Protein AF-A0A8S2TRR0-F1 (afdb_monomer)

Mean predicted aligned error: 4.7 Å

InterPro domains:
  IPR048525 Discoidin domain-containing receptor 1/2, DS-like domain [PF21114] (2-103)

Sequence (104 aa):
ILTNGLGQLSDGITGSEEISIVDGHQPWIGWSNETNSYITIKFQFDTIRQINRVTIHTNNLFSKEILIFKTAVVSFSKTDDEKSYSNAIIYEHTRDDIFEIARP

Radius of gyration: 15.42 Å; Cα contacts (8 Å, |Δi|>4): 101; chains: 1; bounding box: 38×29×41 Å

Organism: NCBI:txid392030

pLDDT: mean 89.86, std 5.89, range [67.38, 96.0]

Solvent-accessible surface area (backbone atoms only — not comparable to full-atom values): 7401 Å² total; per-residue (Å²): 138,90,74,99,72,86,51,72,97,71,68,85,65,78,56,59,55,64,86,63,66,55,96,88,41,69,62,72,89,87,80,81,73,87,74,79,64,85,88,86,84,85,89,84,70,100,61,95,77,90,81,93,78,86,80,64,77,37,47,20,40,49,96,75,76,34,64,62,70,51,63,48,79,47,65,51,56,93,78,81,42,87,90,52,47,45,80,71,48,76,46,79,47,81,88,63,93,82,57,65,49,48,44,99

Structure (mmCIF, N/CA/C/O backbone):
data_AF-A0A8S2TRR0-F1
#
_entry.id   AF-A0A8S2TRR0-F1
#
loop_
_atom_site.group_PDB
_atom_site.id
_atom_site.type_symbol
_atom_site.label_atom_id
_atom_site.label_alt_id
_atom_site.label_comp_id
_atom_site.label_asym_id
_atom_site.label_entity_id
_atom_site.label_seq_id
_atom_site.pdbx_PDB_ins_code
_atom_site.Cartn_x
_atom_site.Cartn_y
_atom_site.Cartn_z
_atom_site.occupancy
_atom_site.B_iso_or_equiv
_atom_site.auth_seq_id
_atom_site.auth_comp_id
_atom_site.auth_asym_id
_atom_site.auth_atom_id
_atom_site.pdbx_PDB_model_num
ATOM 1 N N . ILE A 1 1 ? -12.512 12.368 -5.591 1.00 67.38 1 ILE A N 1
ATOM 2 C CA . ILE A 1 1 ? -12.598 11.401 -4.470 1.00 67.38 1 ILE A CA 1
ATOM 3 C C . ILE A 1 1 ? -13.433 10.226 -4.963 1.00 67.38 1 ILE A C 1
ATOM 5 O O . ILE A 1 1 ? -14.517 10.472 -5.476 1.00 67.38 1 ILE A O 1
ATOM 9 N N . LEU A 1 2 ? -12.913 9.000 -4.877 1.00 84.38 2 LEU A N 1
ATOM 10 C CA . LEU A 1 2 ? -13.664 7.771 -5.156 1.00 84.38 2 LEU A CA 1
ATOM 11 C C . LEU A 1 2 ? -14.143 7.197 -3.818 1.00 84.38 2 LEU A C 1
ATOM 13 O O . LEU A 1 2 ? -13.337 7.058 -2.901 1.00 84.38 2 LEU A O 1
ATOM 17 N N . THR A 1 3 ? -15.436 6.910 -3.685 1.00 88.50 3 THR A N 1
ATOM 18 C CA . THR A 1 3 ? -16.051 6.417 -2.441 1.00 88.50 3 THR A CA 1
ATOM 19 C C . THR A 1 3 ? -17.101 5.351 -2.741 1.00 88.50 3 THR A C 1
ATOM 21 O O . THR A 1 3 ? -17.641 5.306 -3.843 1.00 88.50 3 THR A O 1
ATOM 24 N N . ASN A 1 4 ? -17.403 4.506 -1.748 1.00 84.19 4 ASN A N 1
ATOM 25 C CA . ASN A 1 4 ? -18.504 3.530 -1.775 1.00 84.19 4 ASN A CA 1
ATOM 26 C C . ASN A 1 4 ? -18.509 2.592 -2.996 1.00 84.19 4 ASN A C 1
ATOM 28 O O . ASN A 1 4 ? -19.569 2.221 -3.496 1.00 84.19 4 ASN A O 1
ATOM 32 N N . GLY A 1 5 ? -17.326 2.208 -3.472 1.00 88.88 5 GLY A N 1
ATOM 33 C CA . GLY A 1 5 ? -17.161 1.309 -4.606 1.00 88.88 5 GLY A CA 1
ATOM 34 C C . GLY A 1 5 ? -16.062 0.286 -4.362 1.00 88.88 5 GLY A C 1
ATOM 35 O O . GLY A 1 5 ? -15.179 0.489 -3.529 1.00 88.88 5 GLY A O 1
ATOM 36 N N . LEU A 1 6 ? -16.129 -0.804 -5.119 1.00 87.44 6 LEU A N 1
ATOM 37 C CA . LEU A 1 6 ? -15.033 -1.751 -5.288 1.00 87.44 6 LEU A CA 1
ATOM 38 C C . LEU A 1 6 ? -14.349 -1.466 -6.625 1.00 87.44 6 LEU A C 1
ATOM 40 O O . LEU A 1 6 ? -14.974 -0.972 -7.564 1.00 87.44 6 LEU A O 1
ATOM 44 N N . GLY A 1 7 ? -13.061 -1.765 -6.701 1.00 88.56 7 GLY A N 1
ATOM 45 C CA . GLY A 1 7 ? -12.263 -1.545 -7.902 1.00 88.56 7 GLY A CA 1
ATOM 46 C C . GLY A 1 7 ? -10.981 -2.359 -7.866 1.00 88.56 7 GLY A C 1
ATOM 47 O O . GLY A 1 7 ? -10.885 -3.322 -7.104 1.00 88.56 7 GLY A O 1
ATOM 48 N N . GLN A 1 8 ? -9.988 -1.936 -8.650 1.00 91.44 8 GLN A N 1
ATOM 49 C CA . GLN A 1 8 ? -8.762 -2.714 -8.867 1.00 91.44 8 GLN A CA 1
ATOM 50 C C . GLN A 1 8 ? -7.961 -2.978 -7.584 1.00 91.44 8 GLN A C 1
ATOM 52 O O . GLN A 1 8 ? -7.323 -4.008 -7.451 1.00 91.44 8 GLN A O 1
ATOM 57 N N . LEU A 1 9 ? -8.073 -2.120 -6.561 1.00 91.75 9 LEU A N 1
ATOM 58 C CA . LEU A 1 9 ? -7.452 -2.381 -5.250 1.00 91.75 9 LEU A CA 1
ATOM 59 C C . LEU A 1 9 ? -8.054 -3.590 -4.499 1.00 91.75 9 LEU A C 1
ATOM 61 O O . LEU A 1 9 ? -7.592 -3.930 -3.414 1.00 91.75 9 LEU A O 1
ATOM 65 N N . SER A 1 10 ? -9.120 -4.196 -5.025 1.00 90.19 10 SER A N 1
ATOM 66 C CA . SER A 1 10 ? -9.900 -5.255 -4.374 1.00 90.19 10 SER A CA 1
ATOM 67 C C . SER A 1 10 ? -10.360 -6.368 -5.326 1.00 90.19 10 SER A C 1
ATOM 69 O O . SER A 1 10 ? -11.158 -7.206 -4.912 1.00 90.19 10 SER A O 1
ATOM 71 N N . ASP A 1 11 ? -9.908 -6.385 -6.584 1.00 90.31 11 ASP A N 1
ATOM 72 C CA . ASP A 1 11 ? -10.376 -7.348 -7.598 1.00 90.31 11 ASP A CA 1
ATOM 73 C C . ASP A 1 11 ? -9.555 -8.652 -7.654 1.00 90.3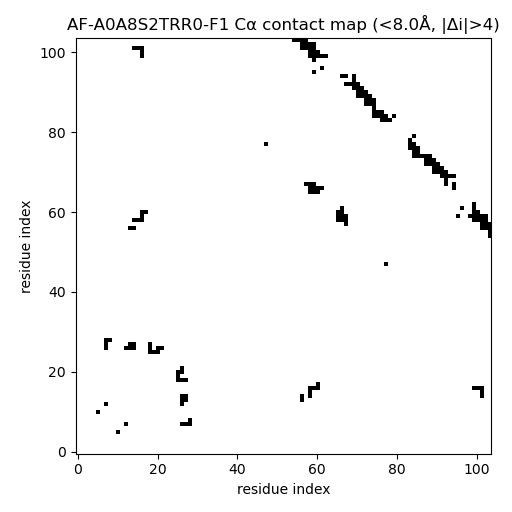1 11 ASP A C 1
ATOM 75 O O . ASP A 1 11 ? -9.959 -9.610 -8.312 1.00 90.31 11 ASP A O 1
ATOM 79 N N . GLY A 1 12 ? -8.446 -8.718 -6.911 1.00 89.81 12 GLY A N 1
ATOM 80 C CA . GLY A 1 12 ? -7.578 -9.893 -6.822 1.00 89.81 12 GLY A CA 1
ATOM 81 C C . GLY A 1 12 ? -6.530 -9.996 -7.932 1.00 89.81 12 GLY A C 1
ATOM 82 O O . GLY A 1 12 ? -5.819 -11.000 -7.981 1.00 89.81 12 GLY A O 1
ATOM 83 N N . ILE A 1 13 ? -6.409 -8.986 -8.796 1.00 89.44 13 ILE A N 1
ATOM 84 C CA . ILE A 1 13 ? -5.406 -8.924 -9.860 1.00 89.44 13 ILE A CA 1
ATOM 85 C C . ILE A 1 13 ? -4.176 -8.164 -9.346 1.00 89.44 13 ILE A C 1
ATOM 87 O O . ILE A 1 13 ? -4.285 -7.111 -8.723 1.00 89.44 13 ILE A O 1
ATOM 91 N N . THR A 1 14 ? -2.982 -8.698 -9.605 1.00 91.00 14 THR A N 1
ATOM 92 C CA . THR A 1 14 ? -1.704 -8.038 -9.291 1.00 91.00 14 T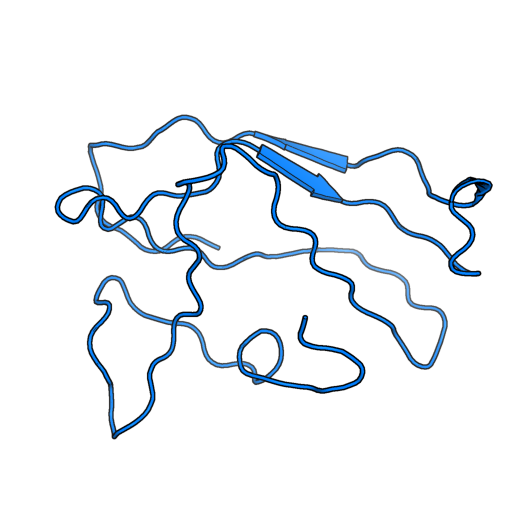HR A CA 1
ATOM 93 C C . THR A 1 14 ? -0.945 -7.721 -10.568 1.00 91.00 14 THR A C 1
ATOM 95 O O . THR A 1 14 ? -0.852 -8.572 -11.453 1.00 91.00 14 THR A O 1
ATOM 98 N N . GLY A 1 15 ? -0.357 -6.528 -10.648 1.00 90.75 15 GLY A N 1
ATOM 99 C CA . GLY A 1 15 ? 0.487 -6.138 -11.774 1.00 90.75 15 GLY A CA 1
ATOM 100 C C . GLY A 1 15 ? 1.879 -6.774 -11.756 1.00 90.75 15 GLY A C 1
ATOM 101 O O . GLY A 1 15 ? 2.420 -7.109 -10.698 1.00 90.75 15 GLY A O 1
ATOM 102 N N . SER A 1 16 ? 2.460 -6.907 -12.948 1.00 91.75 16 SER A N 1
ATOM 103 C CA . SER A 1 16 ? 3.874 -7.226 -13.170 1.00 91.75 16 SER A CA 1
ATOM 104 C C . SER A 1 16 ? 4.771 -5.998 -12.986 1.00 91.75 16 SER A C 1
ATOM 106 O O . SER A 1 16 ? 4.307 -4.886 -12.747 1.00 91.75 16 SER A O 1
ATOM 108 N N . GLU A 1 17 ? 6.070 -6.179 -13.178 1.00 90.56 17 GLU A N 1
ATOM 109 C CA . GLU A 1 17 ? 7.072 -5.112 -13.220 1.00 90.56 17 GLU A CA 1
ATOM 110 C C . GLU A 1 17 ? 6.759 -4.078 -14.312 1.00 90.56 17 GLU A C 1
ATOM 112 O O . GLU A 1 17 ? 6.985 -2.880 -14.133 1.00 90.56 17 GLU A O 1
ATOM 117 N N . GLU A 1 18 ? 6.163 -4.521 -15.420 1.00 87.75 18 GLU A N 1
ATOM 118 C CA . GLU A 1 18 ? 5.663 -3.630 -16.459 1.00 87.75 18 GLU A CA 1
ATOM 119 C C . GLU A 1 18 ? 4.379 -2.890 -16.042 1.00 87.75 18 GLU A C 1
ATOM 121 O O . GLU A 1 18 ? 3.494 -3.440 -15.387 1.00 87.75 18 GLU A O 1
ATOM 126 N N . ILE A 1 19 ? 4.257 -1.640 -16.498 1.00 89.00 19 ILE A N 1
ATOM 127 C CA . ILE A 1 19 ? 3.053 -0.796 -16.353 1.00 89.00 19 ILE A CA 1
ATOM 128 C C . ILE A 1 19 ? 2.130 -0.834 -17.580 1.00 89.00 19 ILE A C 1
ATOM 130 O O . ILE A 1 19 ? 1.218 -0.014 -17.721 1.00 89.00 19 ILE A O 1
ATOM 134 N N . SER A 1 20 ? 2.437 -1.713 -18.531 1.00 86.56 20 SER A N 1
ATOM 135 C CA . SER A 1 20 ? 1.710 -1.857 -19.785 1.00 86.56 20 SER A CA 1
ATOM 136 C C . SER A 1 20 ? 0.282 -2.353 -19.529 1.00 86.56 20 SER A C 1
ATOM 138 O O . SER A 1 20 ? -0.008 -3.036 -18.549 1.00 86.56 20 SER A O 1
ATOM 140 N N . ILE A 1 21 ? -0.635 -1.968 -20.418 1.00 85.69 21 ILE A N 1
ATOM 141 C CA . ILE A 1 21 ? -1.991 -2.516 -20.418 1.00 85.69 21 ILE A CA 1
ATOM 142 C C . ILE A 1 21 ? -1.897 -3.959 -20.917 1.00 85.69 21 ILE A C 1
ATOM 144 O O . ILE A 1 21 ? -1.430 -4.190 -22.032 1.00 85.69 21 ILE A O 1
ATOM 148 N N . VAL A 1 22 ? -2.376 -4.907 -20.116 1.00 80.56 22 VAL A N 1
ATOM 149 C CA . VAL A 1 22 ? -2.423 -6.334 -20.452 1.00 80.56 22 VAL A CA 1
ATOM 150 C C . VAL A 1 22 ? -3.870 -6.692 -20.766 1.00 80.56 22 VAL A C 1
ATOM 152 O O . VAL A 1 22 ? -4.752 -6.454 -19.948 1.00 80.56 22 VAL A O 1
ATOM 155 N N . ASP A 1 23 ? -4.141 -7.198 -21.970 1.00 83.25 23 ASP A N 1
ATOM 156 C CA . ASP A 1 23 ? -5.488 -7.591 -22.422 1.00 83.25 23 ASP A CA 1
ATOM 157 C C . ASP A 1 23 ? -6.573 -6.507 -22.233 1.00 83.25 23 ASP A C 1
ATOM 159 O O . ASP A 1 23 ? -7.732 -6.782 -21.928 1.00 83.25 23 ASP A O 1
ATOM 163 N N . GLY A 1 24 ? -6.197 -5.236 -22.414 1.00 83.62 24 GLY A N 1
ATOM 164 C CA . GLY A 1 24 ? -7.099 -4.093 -22.230 1.00 83.62 24 GLY A CA 1
ATOM 165 C C . GLY A 1 24 ? -7.301 -3.666 -20.770 1.00 83.62 24 GLY A C 1
ATOM 166 O O . GLY A 1 24 ? -8.052 -2.726 -20.514 1.00 83.62 24 GLY A O 1
ATOM 167 N N . HIS A 1 25 ? -6.616 -4.305 -19.821 1.00 84.62 25 HIS A N 1
ATOM 168 C CA . HIS A 1 25 ? -6.654 -3.989 -18.399 1.00 84.62 25 HIS A CA 1
ATOM 169 C C . HIS A 1 25 ? -5.351 -3.319 -17.941 1.00 84.62 25 HIS A C 1
ATOM 171 O O . HIS A 1 25 ? -4.253 -3.791 -18.228 1.00 84.62 25 HIS A O 1
ATOM 177 N N . GLN A 1 26 ? -5.469 -2.199 -17.228 1.00 90.44 26 GLN A N 1
ATOM 178 C CA . GLN A 1 26 ? -4.348 -1.569 -16.531 1.00 90.44 26 GLN A CA 1
ATOM 179 C C . GLN A 1 26 ? -4.332 -2.118 -15.097 1.00 90.44 26 GLN A C 1
ATOM 181 O O . GLN A 1 26 ? -5.268 -1.792 -14.372 1.00 90.44 26 GLN A O 1
ATOM 186 N N . PRO A 1 27 ? -3.337 -2.932 -14.691 1.00 90.31 27 PRO A N 1
ATOM 187 C CA . PRO A 1 27 ? -3.318 -3.559 -13.365 1.00 90.31 27 PRO A CA 1
ATOM 188 C C . PRO A 1 27 ? -2.838 -2.627 -12.239 1.00 90.31 27 PRO A C 1
ATOM 190 O O . PRO A 1 27 ? -2.817 -3.028 -11.076 1.00 90.31 27 PRO A O 1
ATOM 193 N N . TRP A 1 28 ? -2.412 -1.404 -12.569 1.00 93.19 28 TRP A N 1
ATOM 194 C CA . TRP A 1 28 ? -1.889 -0.438 -11.607 1.00 93.19 28 TRP A CA 1
ATOM 195 C C . TRP A 1 28 ? -2.808 0.772 -11.430 1.00 93.19 28 TRP A C 1
ATOM 197 O O . TRP A 1 28 ? -3.233 1.411 -12.393 1.00 93.19 28 TRP A O 1
ATOM 207 N N . ILE A 1 29 ? -3.014 1.164 -10.172 1.00 92.50 29 ILE A N 1
ATOM 208 C CA . ILE A 1 29 ? -3.521 2.489 -9.805 1.00 92.50 29 ILE A CA 1
ATOM 209 C C . ILE A 1 29 ? -2.348 3.299 -9.259 1.00 92.50 29 ILE A C 1
ATOM 211 O O . ILE A 1 29 ? -1.629 2.835 -8.376 1.00 92.50 29 ILE A O 1
ATOM 215 N N . GLY A 1 30 ? -2.166 4.510 -9.784 1.00 90.94 30 GLY A N 1
ATOM 216 C CA . GLY A 1 30 ? -1.075 5.398 -9.402 1.00 90.94 30 GLY A CA 1
ATOM 217 C C . GLY A 1 30 ? -1.553 6.798 -9.037 1.00 90.94 30 GLY A C 1
ATOM 218 O O . GLY A 1 30 ? -2.628 7.243 -9.441 1.00 90.94 30 GLY A O 1
ATOM 219 N N . TRP A 1 31 ? -0.706 7.500 -8.293 1.00 90.88 31 TRP A N 1
ATOM 220 C CA . TRP A 1 31 ? -0.876 8.898 -7.913 1.00 90.88 31 TRP A CA 1
ATOM 221 C C . TRP A 1 31 ? 0.446 9.627 -8.147 1.00 90.88 31 TRP A C 1
ATOM 223 O O . TRP A 1 31 ? 1.508 9.063 -7.884 1.00 90.88 31 TRP A O 1
ATOM 233 N N . SER A 1 32 ? 0.394 10.874 -8.616 1.00 88.19 32 SER A N 1
ATOM 234 C CA . SER A 1 32 ? 1.584 11.721 -8.707 1.00 88.19 32 SER A CA 1
ATOM 235 C C . SER A 1 32 ? 1.837 12.429 -7.374 1.00 88.19 32 SER A C 1
ATOM 237 O O . S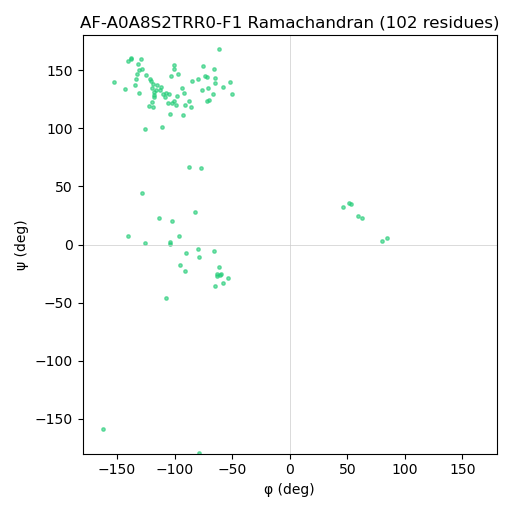ER A 1 32 ? 0.911 12.891 -6.703 1.00 88.19 32 SER A O 1
ATOM 239 N N . ASN A 1 33 ? 3.106 12.547 -6.981 1.00 84.06 33 ASN A N 1
ATOM 240 C CA . ASN A 1 33 ? 3.503 13.230 -5.744 1.00 84.06 33 ASN A CA 1
ATOM 241 C C . ASN A 1 33 ? 3.597 14.766 -5.903 1.00 84.06 33 ASN A C 1
ATOM 243 O O . ASN A 1 33 ? 4.353 15.433 -5.202 1.00 84.06 33 ASN A O 1
ATOM 247 N N . GLU A 1 34 ? 2.837 15.366 -6.822 1.00 77.44 34 GLU A N 1
ATOM 248 C CA . GLU A 1 34 ? 2.908 16.811 -7.114 1.00 77.44 34 GLU A CA 1
ATOM 249 C C . GLU A 1 34 ? 2.586 17.691 -5.897 1.00 77.44 34 GLU A C 1
ATOM 251 O O . GLU A 1 34 ? 3.032 18.832 -5.802 1.00 77.44 34 GLU A O 1
ATOM 256 N N . THR A 1 35 ? 1.822 17.157 -4.945 1.00 71.00 35 THR A N 1
ATOM 257 C CA . THR A 1 35 ? 1.320 17.900 -3.783 1.00 71.00 35 THR A CA 1
ATOM 258 C C . THR A 1 35 ? 2.061 17.597 -2.479 1.00 71.00 35 THR A C 1
ATOM 260 O O . THR A 1 35 ? 1.696 18.172 -1.455 1.00 71.00 35 THR A O 1
ATOM 263 N N . ASN A 1 36 ? 3.078 16.716 -2.480 1.00 67.62 36 ASN A N 1
ATOM 264 C CA . ASN A 1 36 ? 3.732 16.198 -1.261 1.00 67.62 36 ASN A CA 1
ATOM 265 C C . ASN A 1 36 ? 2.730 15.758 -0.174 1.00 67.62 36 ASN A C 1
ATOM 267 O O . ASN A 1 36 ? 2.979 15.901 1.026 1.00 67.62 36 ASN A O 1
ATOM 271 N N . SER A 1 37 ? 1.565 15.267 -0.597 1.00 78.12 37 SER A N 1
ATOM 272 C CA . SER A 1 37 ? 0.489 14.848 0.291 1.00 78.12 37 SER A CA 1
ATOM 273 C C . SER A 1 37 ? 0.481 13.332 0.450 1.00 78.12 37 SER A C 1
ATOM 275 O O . SER A 1 37 ? 0.953 12.586 -0.408 1.00 78.12 37 SER A O 1
ATOM 277 N N . TYR A 1 38 ? -0.049 12.869 1.579 1.00 85.94 38 TYR A N 1
ATOM 278 C CA . TYR A 1 38 ? -0.259 11.447 1.810 1.00 85.94 38 TYR A CA 1
ATOM 279 C C . TYR A 1 38 ? -1.523 10.985 1.091 1.00 85.94 38 TYR A C 1
ATOM 281 O O . TYR A 1 38 ? -2.538 11.685 1.069 1.00 85.94 38 TYR A O 1
ATOM 289 N N . ILE A 1 39 ? -1.473 9.774 0.546 1.00 90.00 39 ILE A N 1
ATOM 290 C CA . ILE A 1 39 ? -2.638 9.118 -0.040 1.00 90.00 39 ILE A CA 1
ATOM 291 C C . ILE A 1 39 ? -3.352 8.359 1.076 1.00 90.00 39 ILE A C 1
ATOM 293 O O . ILE A 1 39 ? -2.763 7.493 1.722 1.00 90.00 39 ILE A O 1
ATOM 297 N N . THR A 1 40 ? -4.631 8.663 1.282 1.00 90.69 40 THR A N 1
ATOM 298 C CA . THR A 1 40 ? -5.477 7.945 2.241 1.00 90.69 40 THR A CA 1
ATOM 299 C C . THR A 1 40 ? -6.382 6.974 1.500 1.00 90.69 40 THR A C 1
ATOM 301 O O . THR A 1 40 ? -7.194 7.381 0.668 1.00 90.69 40 THR A O 1
ATOM 304 N N . ILE A 1 41 ? -6.276 5.691 1.841 1.00 92.25 41 ILE A N 1
ATOM 305 C CA . ILE A 1 41 ? -7.150 4.626 1.344 1.00 92.25 41 ILE A CA 1
ATOM 306 C C . ILE A 1 41 ? -7.883 4.037 2.542 1.00 92.25 41 ILE A C 1
ATOM 308 O O . ILE A 1 41 ? -7.270 3.707 3.555 1.00 92.25 41 ILE A O 1
ATOM 312 N N . LYS A 1 42 ? -9.203 3.902 2.425 1.00 92.06 42 LYS A N 1
ATOM 313 C CA . LYS A 1 42 ? -10.053 3.393 3.496 1.00 92.06 42 LYS A CA 1
ATOM 314 C C . LYS A 1 42 ? -10.822 2.173 3.021 1.00 92.06 42 LYS A C 1
ATOM 316 O O . LYS A 1 42 ? -11.625 2.265 2.097 1.00 92.06 42 LYS A O 1
ATOM 321 N N . PHE A 1 43 ? -10.594 1.053 3.694 1.00 92.00 43 PHE A N 1
ATOM 322 C CA . PHE A 1 43 ? -11.340 -0.180 3.485 1.00 92.00 43 PHE A CA 1
ATOM 323 C C . PHE A 1 43 ? -12.395 -0.318 4.576 1.00 92.00 43 PHE A C 1
ATOM 325 O O . PHE A 1 43 ? -12.074 -0.304 5.764 1.00 92.00 43 PHE A O 1
ATOM 332 N N . GLN A 1 44 ? -13.652 -0.457 4.164 1.00 92.00 44 GLN A N 1
ATOM 333 C CA . GLN A 1 44 ? -14.764 -0.711 5.068 1.00 92.00 44 GLN A CA 1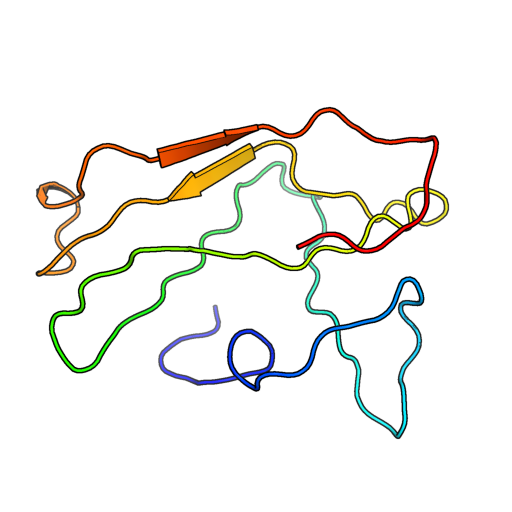
ATOM 334 C C . GLN A 1 44 ? -15.265 -2.135 4.860 1.00 92.00 44 GLN A C 1
ATOM 336 O O . GLN A 1 44 ? -15.548 -2.554 3.740 1.00 92.00 44 GLN A O 1
ATOM 341 N N . PHE A 1 45 ? -15.385 -2.863 5.961 1.00 92.12 45 PHE A N 1
ATOM 342 C CA . PHE A 1 45 ? -15.919 -4.213 5.974 1.00 92.12 45 PHE A CA 1
ATOM 343 C C . PHE A 1 45 ? -17.359 -4.181 6.493 1.00 92.12 45 PHE A C 1
ATOM 345 O O . PHE A 1 45 ? -17.702 -3.389 7.367 1.00 92.12 45 PHE A O 1
ATOM 352 N N . ASP A 1 46 ? -18.197 -5.051 5.942 1.00 92.44 46 ASP A N 1
ATOM 353 C CA . ASP A 1 46 ? -19.592 -5.277 6.341 1.00 92.44 46 ASP A CA 1
ATOM 354 C C . ASP A 1 46 ? -19.735 -5.806 7.779 1.00 92.44 46 ASP A C 1
ATOM 356 O O . ASP A 1 46 ? -20.751 -5.593 8.437 1.00 92.44 46 ASP A O 1
ATOM 360 N N . THR A 1 47 ? -18.707 -6.496 8.272 1.00 93.31 47 THR A N 1
ATOM 361 C CA . THR A 1 47 ? -18.656 -7.119 9.595 1.00 93.31 47 THR A CA 1
ATOM 362 C C . THR A 1 47 ? -17.293 -6.903 10.250 1.00 93.31 47 THR A C 1
ATOM 364 O O . THR A 1 47 ? -16.301 -6.608 9.582 1.00 93.31 47 THR A O 1
ATOM 367 N N . ILE A 1 48 ? -17.222 -7.055 11.578 1.00 91.81 48 ILE A N 1
ATOM 368 C CA . ILE A 1 48 ? -15.952 -6.994 12.315 1.00 91.81 48 ILE A CA 1
ATOM 369 C C . ILE A 1 48 ? -15.083 -8.189 11.906 1.00 91.81 48 ILE A C 1
ATOM 371 O O . ILE A 1 48 ? -15.530 -9.334 11.971 1.00 91.81 48 ILE A O 1
ATOM 375 N N . ARG A 1 49 ? -13.824 -7.930 11.531 1.00 93.25 49 ARG A N 1
ATOM 376 C CA . ARG A 1 49 ? -12.869 -8.959 11.094 1.00 93.25 49 ARG A CA 1
ATOM 377 C C . ARG A 1 49 ? -11.592 -8.924 11.920 1.00 93.25 49 ARG A C 1
ATOM 379 O O . ARG A 1 49 ? -11.124 -7.859 12.312 1.00 93.25 49 ARG A O 1
ATOM 386 N N . GLN A 1 50 ? -11.009 -10.100 12.134 1.00 93.69 50 GLN A N 1
ATOM 387 C CA . GLN A 1 50 ? -9.633 -10.217 12.600 1.00 93.69 50 GLN A CA 1
ATOM 388 C C . GLN A 1 50 ? -8.700 -10.168 11.386 1.00 93.69 50 GLN A C 1
ATOM 390 O O . GLN A 1 50 ? -8.776 -11.028 10.510 1.00 93.69 50 GLN A O 1
ATOM 395 N N . ILE A 1 51 ? -7.832 -9.159 11.333 1.00 93.81 51 ILE A 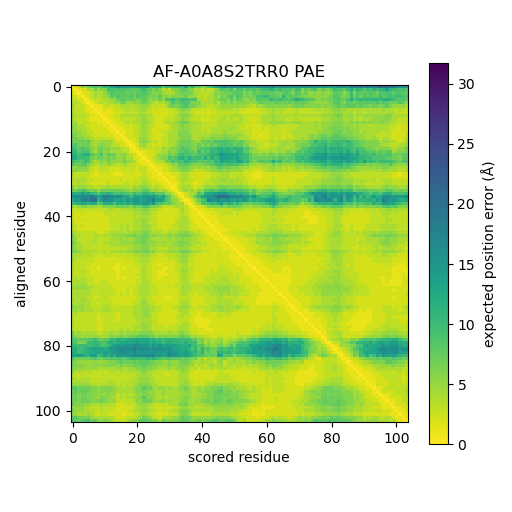N 1
ATOM 396 C CA . ILE A 1 51 ? -6.873 -8.968 10.241 1.00 93.81 51 ILE A CA 1
ATOM 397 C C . ILE A 1 51 ? -5.494 -9.397 10.736 1.00 93.81 51 ILE A C 1
ATOM 399 O O . ILE A 1 51 ? -4.912 -8.756 11.604 1.00 93.81 51 ILE A O 1
ATOM 403 N N . ASN A 1 52 ? -4.977 -10.492 10.175 1.00 93.44 52 ASN A N 1
ATOM 404 C CA . ASN A 1 52 ? -3.660 -11.029 10.538 1.00 93.44 52 ASN A CA 1
ATOM 405 C C . ASN A 1 52 ? -2.541 -10.545 9.601 1.00 93.44 52 ASN A C 1
ATOM 407 O O . ASN A 1 52 ? -1.367 -10.672 9.937 1.00 93.44 52 ASN A O 1
ATOM 411 N N . ARG A 1 53 ? -2.889 -10.040 8.410 1.00 93.62 53 ARG A N 1
ATOM 412 C CA . ARG A 1 53 ? -1.938 -9.563 7.400 1.00 93.62 53 ARG A CA 1
ATOM 413 C C . ARG A 1 53 ? -2.580 -8.495 6.520 1.00 93.62 53 ARG A C 1
ATOM 415 O O . ARG A 1 53 ? -3.731 -8.646 6.118 1.00 93.62 53 ARG A O 1
ATOM 422 N N . VAL A 1 54 ? -1.802 -7.466 6.203 1.00 92.56 54 VAL A N 1
ATOM 423 C CA . VAL A 1 54 ? -2.071 -6.485 5.146 1.00 92.56 54 VAL A CA 1
ATOM 424 C C . VAL A 1 54 ? -0.909 -6.577 4.162 1.00 92.56 54 VAL A C 1
ATOM 426 O O . VAL A 1 54 ? 0.241 -6.669 4.585 1.00 92.56 54 VAL A O 1
ATOM 4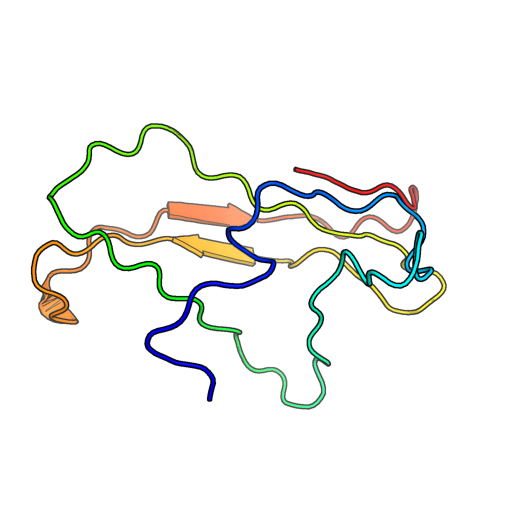29 N N . THR A 1 55 ? -1.216 -6.605 2.872 1.00 93.31 55 THR A N 1
ATOM 430 C CA . THR A 1 55 ? -0.241 -6.699 1.780 1.00 93.31 55 THR A CA 1
ATOM 431 C C . THR A 1 55 ? -0.598 -5.614 0.777 1.00 93.31 55 THR A C 1
ATOM 433 O O . THR A 1 55 ? -1.774 -5.491 0.431 1.00 93.31 55 THR A O 1
ATOM 436 N N . ILE A 1 56 ? 0.377 -4.808 0.362 1.00 93.06 56 ILE A N 1
ATOM 437 C CA . ILE A 1 56 ? 0.164 -3.707 -0.579 1.00 93.06 56 ILE A CA 1
ATOM 438 C C . ILE A 1 56 ? 1.145 -3.914 -1.720 1.00 93.06 56 ILE A C 1
ATOM 440 O O . ILE A 1 56 ? 2.314 -3.556 -1.622 1.00 93.06 56 ILE A O 1
ATOM 444 N N . HIS A 1 57 ? 0.642 -4.483 -2.811 1.00 94.94 57 HIS A N 1
ATOM 445 C CA . HIS A 1 57 ? 1.456 -4.733 -3.990 1.00 94.94 57 HIS A CA 1
ATOM 446 C C . HIS A 1 57 ? 1.802 -3.412 -4.681 1.00 94.94 57 HIS A C 1
ATOM 448 O O . HIS A 1 57 ? 0.915 -2.626 -5.012 1.00 94.94 57 HIS A O 1
ATOM 454 N N . THR A 1 58 ? 3.091 -3.159 -4.876 1.00 95.06 58 THR A N 1
ATOM 455 C CA . THR A 1 58 ? 3.640 -1.904 -5.399 1.00 95.06 58 THR A CA 1
ATOM 456 C C . THR A 1 58 ? 4.578 -2.148 -6.563 1.00 95.06 58 THR A C 1
ATOM 458 O O . THR A 1 58 ? 5.234 -3.184 -6.647 1.00 95.06 58 THR A O 1
ATOM 461 N N . ASN A 1 59 ? 4.651 -1.172 -7.462 1.00 95.88 59 ASN A N 1
ATOM 462 C CA . ASN A 1 59 ? 5.596 -1.162 -8.569 1.00 95.88 59 ASN A CA 1
ATOM 463 C C . ASN A 1 59 ? 6.826 -0.311 -8.202 1.00 95.88 59 ASN A C 1
ATOM 465 O O . ASN A 1 59 ? 6.693 0.686 -7.491 1.00 95.88 59 ASN A O 1
ATOM 469 N N . ASN A 1 60 ? 8.004 -0.693 -8.703 1.00 96.00 60 ASN A N 1
ATOM 470 C CA . ASN A 1 60 ? 9.258 0.041 -8.511 1.00 96.00 60 ASN A CA 1
ATOM 471 C C . ASN A 1 60 ? 9.995 0.321 -9.831 1.00 96.00 60 ASN A C 1
ATOM 473 O O . ASN A 1 60 ? 11.200 0.108 -9.929 1.00 96.00 60 ASN A O 1
ATOM 477 N N . LEU A 1 61 ? 9.288 0.755 -10.873 1.00 95.38 61 LEU A N 1
ATOM 478 C CA . LEU A 1 61 ? 9.890 1.158 -12.146 1.00 95.38 61 LEU A CA 1
ATOM 479 C C . LEU A 1 61 ? 10.526 2.558 -12.028 1.00 95.38 61 LEU A C 1
ATOM 481 O O . LEU A 1 61 ? 10.057 3.539 -12.620 1.00 95.38 61 LEU A O 1
ATOM 485 N N . PHE A 1 62 ? 11.579 2.660 -11.210 1.00 94.81 62 PHE A N 1
ATOM 486 C CA . PHE A 1 62 ? 12.206 3.925 -10.823 1.00 94.81 62 PHE A CA 1
ATOM 487 C C . PHE A 1 62 ? 12.818 4.681 -12.010 1.00 94.81 62 PHE A C 1
ATOM 489 O O . PHE A 1 62 ? 12.882 5.911 -11.975 1.00 94.81 62 PHE A O 1
ATOM 496 N N . SER A 1 63 ? 13.200 3.988 -13.089 1.00 94.38 63 SER A N 1
ATOM 497 C CA . SER A 1 63 ? 13.649 4.592 -14.353 1.00 94.38 63 SER A CA 1
ATOM 498 C C . SER A 1 63 ? 12.577 5.457 -15.021 1.00 94.38 63 SER A C 1
ATOM 500 O O . SER A 1 63 ? 12.903 6.313 -15.844 1.00 94.38 63 SER A O 1
ATOM 502 N N . LYS A 1 64 ? 11.305 5.257 -14.654 1.00 93.56 64 LYS A N 1
ATOM 503 C CA . LYS A 1 64 ? 10.151 6.059 -15.080 1.00 93.56 64 LYS A CA 1
ATOM 504 C C . LYS A 1 64 ? 9.512 6.837 -13.929 1.00 93.56 64 LYS A C 1
ATOM 506 O O . LYS A 1 64 ? 8.337 7.177 -14.010 1.00 93.56 64 LYS A O 1
ATOM 511 N N . GLU A 1 65 ? 10.274 7.098 -12.867 1.00 92.38 65 GLU A N 1
ATOM 512 C CA . GLU A 1 65 ? 9.833 7.868 -11.695 1.00 92.38 65 GLU A CA 1
ATOM 513 C C . GLU A 1 65 ? 8.675 7.220 -10.911 1.00 92.38 65 GLU A C 1
ATOM 515 O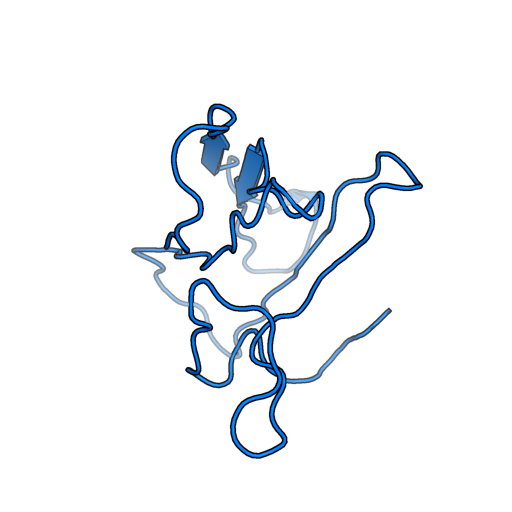 O . GLU A 1 65 ? 7.966 7.889 -10.158 1.00 92.38 65 GLU A O 1
ATOM 520 N N . ILE A 1 66 ? 8.504 5.901 -11.040 1.00 93.62 66 ILE A N 1
ATOM 521 C CA . ILE A 1 66 ? 7.544 5.116 -10.258 1.00 93.62 66 ILE A CA 1
ATOM 522 C C . ILE A 1 66 ? 8.295 4.441 -9.117 1.00 93.62 66 ILE A C 1
ATOM 524 O O . ILE A 1 66 ? 9.219 3.664 -9.345 1.00 93.62 66 ILE A O 1
ATOM 528 N N . LEU A 1 67 ? 7.900 4.750 -7.886 1.00 93.06 67 LEU A N 1
ATOM 529 C CA . LEU A 1 67 ? 8.608 4.336 -6.680 1.00 93.06 67 LEU A CA 1
ATOM 530 C C . LEU A 1 67 ? 7.647 3.712 -5.672 1.00 93.06 67 LEU A C 1
ATOM 532 O O . LEU A 1 67 ? 6.490 4.122 -5.550 1.00 93.06 67 LEU A O 1
ATOM 536 N N . ILE A 1 68 ? 8.175 2.788 -4.877 1.00 93.12 68 ILE A N 1
ATOM 537 C CA . ILE A 1 68 ? 7.488 2.264 -3.696 1.00 93.12 68 ILE A CA 1
ATOM 538 C C . ILE A 1 68 ? 7.315 3.391 -2.669 1.00 93.12 68 ILE A C 1
ATOM 540 O O . ILE A 1 68 ? 8.193 4.243 -2.492 1.00 93.12 68 ILE A O 1
ATOM 544 N N . PHE A 1 69 ? 6.180 3.398 -1.963 1.00 90.94 69 PHE A N 1
ATOM 545 C CA . PHE A 1 69 ? 5.957 4.347 -0.876 1.00 90.94 69 PHE A CA 1
ATOM 546 C C . PHE A 1 69 ? 7.048 4.216 0.193 1.00 90.94 69 PHE A C 1
ATOM 548 O O . PHE A 1 69 ? 7.387 3.125 0.646 1.00 90.94 69 PHE A O 1
ATOM 555 N 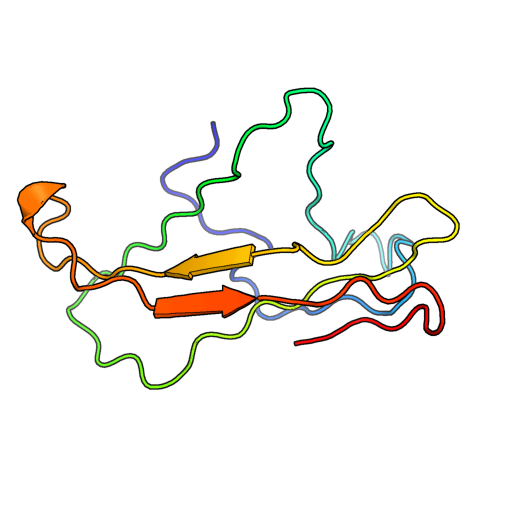N . LYS A 1 70 ? 7.570 5.355 0.653 1.00 91.88 70 LYS A N 1
ATOM 556 C CA . LYS A 1 70 ? 8.551 5.379 1.745 1.00 91.88 70 LYS A CA 1
ATOM 557 C C . LYS A 1 70 ? 7.951 4.889 3.063 1.00 91.88 70 LYS A C 1
ATOM 559 O O . LYS A 1 70 ? 8.640 4.255 3.855 1.00 91.88 70 LYS A O 1
ATOM 564 N N . THR A 1 71 ? 6.682 5.204 3.310 1.00 93.69 71 THR A N 1
ATOM 565 C CA . THR A 1 71 ? 6.011 4.893 4.572 1.00 93.69 71 THR A CA 1
ATOM 566 C C . THR A 1 71 ? 4.559 4.517 4.314 1.00 93.69 71 THR A C 1
ATOM 568 O O . THR A 1 71 ? 3.857 5.231 3.601 1.00 93.69 71 THR A O 1
ATOM 571 N N . ALA A 1 72 ? 4.103 3.431 4.936 1.00 94.44 72 ALA A N 1
ATOM 572 C CA . ALA A 1 72 ? 2.692 3.088 5.055 1.00 94.44 72 ALA A CA 1
ATOM 573 C C . ALA A 1 72 ? 2.288 3.100 6.530 1.00 94.44 72 ALA A C 1
ATOM 575 O O . ALA A 1 72 ? 2.970 2.533 7.384 1.00 94.44 72 ALA A O 1
ATOM 576 N N . VAL A 1 73 ? 1.164 3.753 6.818 1.00 95.19 73 VAL A N 1
ATOM 577 C CA . VAL A 1 73 ? 0.595 3.861 8.162 1.00 95.19 73 VAL A CA 1
ATOM 578 C C . VAL A 1 73 ? -0.777 3.206 8.136 1.00 95.19 73 VAL A C 1
ATOM 580 O O . VAL A 1 73 ? -1.658 3.643 7.399 1.00 95.19 73 VAL A O 1
ATOM 583 N N . VAL A 1 74 ? -0.954 2.151 8.927 1.00 95.06 74 VAL A N 1
ATOM 584 C CA . VAL A 1 74 ? -2.202 1.385 8.993 1.00 95.06 74 VAL A CA 1
ATOM 585 C C . VAL A 1 74 ? -2.777 1.472 10.397 1.00 95.06 74 VAL A C 1
ATOM 587 O O . VAL A 1 74 ? -2.112 1.148 11.379 1.00 95.06 74 VAL A O 1
ATOM 590 N N . SER A 1 75 ? -4.035 1.879 10.494 1.00 94.31 75 SER A N 1
ATOM 591 C CA . SER A 1 75 ? -4.803 1.905 11.734 1.00 94.31 75 SER A CA 1
ATOM 592 C C . SER A 1 75 ? -6.169 1.262 11.509 1.00 94.31 75 SER A C 1
ATOM 594 O O . SER A 1 75 ? -6.677 1.203 10.389 1.00 94.31 75 SER A O 1
ATOM 596 N N . PHE A 1 76 ? -6.768 0.752 12.582 1.00 93.81 76 PHE A N 1
ATOM 597 C CA . PHE A 1 76 ? -8.061 0.077 12.530 1.00 93.81 76 PHE A CA 1
ATOM 598 C C . PHE A 1 76 ? -9.062 0.793 13.421 1.00 93.81 76 PHE A C 1
ATOM 600 O O . PHE A 1 76 ? -8.726 1.189 14.532 1.00 93.81 76 PHE A O 1
ATOM 607 N N . SER A 1 77 ? -10.306 0.897 12.967 1.00 93.00 77 SER A N 1
ATOM 608 C CA . SER A 1 77 ? -11.425 1.381 13.770 1.00 93.00 77 SER A CA 1
ATOM 609 C C . SER A 1 77 ? -12.618 0.438 13.618 1.00 93.00 77 SER A C 1
ATOM 611 O O . SER A 1 77 ? -12.825 -0.156 12.561 1.00 93.00 77 SER A O 1
ATOM 613 N N . LYS A 1 78 ? -13.407 0.294 14.689 1.00 90.81 78 LYS A N 1
ATOM 614 C CA . LYS A 1 78 ? -14.681 -0.447 14.671 1.00 90.81 78 LYS A CA 1
ATOM 615 C C . LYS A 1 78 ? -15.883 0.437 14.343 1.00 90.81 78 LYS A C 1
ATOM 617 O O . LYS A 1 78 ? -16.916 -0.087 13.948 1.00 90.81 78 LYS A O 1
ATOM 622 N N . THR A 1 79 ? -15.771 1.742 14.572 1.00 85.94 79 THR A N 1
ATOM 623 C CA . THR A 1 79 ? -16.897 2.689 14.535 1.00 85.94 79 THR A CA 1
ATOM 624 C C . THR A 1 79 ? -16.654 3.867 13.606 1.00 85.94 79 THR A C 1
ATOM 626 O O . THR A 1 79 ? -17.508 4.740 13.525 1.00 85.94 79 THR A O 1
ATOM 629 N N . ASP A 1 80 ? -15.505 3.895 12.927 1.00 79.25 80 ASP A N 1
ATOM 630 C CA . ASP A 1 80 ? -15.099 4.967 12.022 1.00 79.25 80 ASP A CA 1
ATOM 631 C C . ASP A 1 80 ? -15.009 6.361 12.679 1.00 79.25 80 ASP A C 1
ATOM 633 O O . ASP A 1 80 ? -15.110 7.398 12.032 1.00 79.25 80 ASP A O 1
ATOM 637 N N . ASP A 1 81 ? -14.810 6.388 13.997 1.00 80.88 81 ASP A N 1
ATOM 638 C CA . ASP A 1 81 ? -14.546 7.612 14.753 1.00 80.88 81 ASP A CA 1
ATOM 639 C C . ASP A 1 81 ? -13.028 7.821 14.828 1.00 80.88 81 ASP A C 1
ATOM 641 O O . ASP A 1 81 ? -12.300 6.904 15.217 1.00 80.88 81 ASP A O 1
ATOM 645 N N . GLU A 1 82 ? -12.535 9.017 14.504 1.00 74.50 82 GLU A N 1
ATOM 646 C CA . GLU A 1 82 ? -11.110 9.366 14.588 1.00 74.50 82 GLU A CA 1
ATOM 647 C C . GLU A 1 82 ? -10.501 9.089 15.968 1.00 74.50 82 GLU A C 1
ATOM 649 O O . GLU A 1 82 ? -9.326 8.745 16.086 1.00 74.50 82 GLU A O 1
ATOM 654 N N . LYS A 1 83 ? -11.312 9.153 17.026 1.00 76.50 83 LYS A N 1
ATOM 655 C CA . LYS A 1 83 ? -10.875 8.856 18.398 1.00 76.50 83 LYS A CA 1
ATOM 656 C C . LYS A 1 83 ? -10.776 7.362 18.705 1.00 76.50 83 LYS A C 1
ATOM 658 O O . LYS A 1 83 ? -10.270 6.986 19.757 1.00 76.50 83 LYS A O 1
ATOM 663 N N . SER A 1 84 ? -11.290 6.517 17.817 1.00 80.31 84 SER A N 1
ATOM 664 C CA . SER A 1 84 ? -11.403 5.066 17.997 1.00 80.31 84 SER A CA 1
ATOM 665 C C . SER A 1 84 ? -10.362 4.265 17.214 1.00 80.31 84 SER A C 1
ATOM 667 O O . SER A 1 84 ? -10.403 3.032 17.243 1.00 80.31 84 SER A O 1
ATOM 669 N N . TYR A 1 85 ? -9.452 4.939 16.502 1.00 87.12 85 TYR A N 1
ATOM 670 C CA . TYR A 1 85 ? -8.375 4.254 15.800 1.00 87.12 85 TYR A CA 1
ATOM 671 C C . TYR A 1 85 ? -7.427 3.568 16.785 1.00 87.12 85 TYR A C 1
ATOM 673 O O . TYR A 1 85 ? -7.071 4.101 17.836 1.00 87.12 85 TYR A O 1
ATOM 681 N N . SER A 1 86 ? -7.005 2.362 16.421 1.00 90.56 86 SER A N 1
ATOM 682 C CA . SER A 1 86 ? -5.926 1.653 17.092 1.00 90.56 86 SER A CA 1
ATOM 683 C C . SER A 1 86 ? -4.615 2.434 17.005 1.00 90.56 86 SER A C 1
ATOM 685 O O . SER A 1 86 ? -4.449 3.319 16.163 1.00 90.56 86 SER A O 1
ATOM 687 N N . ASN A 1 87 ? -3.626 2.007 17.793 1.00 93.00 87 ASN A N 1
ATOM 688 C CA . ASN A 1 87 ? -2.241 2.382 17.530 1.00 93.00 87 ASN A CA 1
ATOM 689 C C . ASN A 1 87 ? -1.883 2.065 16.072 1.00 93.00 87 ASN A C 1
ATOM 691 O O . ASN A 1 87 ? -2.299 1.032 15.532 1.00 93.00 87 ASN A O 1
ATOM 695 N N . ALA A 1 88 ? -1.130 2.971 15.457 1.00 93.69 88 ALA A N 1
ATOM 696 C CA . ALA A 1 88 ? -0.696 2.822 14.084 1.00 93.69 88 ALA A CA 1
ATOM 697 C C . ALA A 1 88 ? 0.363 1.723 13.965 1.00 93.69 88 ALA A C 1
ATOM 699 O O . ALA A 1 88 ? 1.323 1.671 14.734 1.00 93.69 88 ALA A O 1
ATOM 700 N N . ILE A 1 89 ? 0.197 0.874 12.959 1.00 95.38 89 ILE A N 1
ATOM 701 C CA . ILE A 1 89 ? 1.238 -0.010 12.456 1.00 95.38 89 ILE A CA 1
ATOM 702 C C . ILE A 1 89 ? 1.955 0.764 11.355 1.00 95.38 89 ILE A C 1
ATOM 704 O O . ILE A 1 89 ? 1.328 1.176 10.378 1.00 95.38 89 ILE A O 1
ATOM 708 N N . ILE A 1 90 ? 3.253 0.988 11.535 1.00 95.81 90 ILE A N 1
ATOM 709 C CA . ILE A 1 90 ? 4.079 1.759 10.608 1.00 95.81 90 ILE A CA 1
ATOM 710 C C . ILE A 1 90 ? 5.010 0.793 9.886 1.00 95.81 90 ILE A C 1
ATOM 712 O O . ILE A 1 90 ? 5.728 0.021 10.520 1.00 95.81 90 ILE A O 1
ATOM 716 N N . TYR A 1 91 ? 4.990 0.852 8.562 1.00 94.50 91 TYR A N 1
ATOM 717 C CA . TYR A 1 91 ? 5.957 0.197 7.698 1.00 94.50 91 TYR A CA 1
ATOM 718 C C . TYR A 1 91 ? 6.782 1.263 6.987 1.00 94.50 91 TYR A C 1
ATOM 720 O O . TYR A 1 91 ? 6.223 2.212 6.437 1.00 94.50 91 TYR A O 1
ATOM 728 N N . GLU A 1 92 ? 8.100 1.095 6.981 1.00 95.44 92 GLU A N 1
ATOM 729 C CA . GLU A 1 92 ? 9.030 1.969 6.272 1.00 95.44 92 GLU A CA 1
ATOM 730 C C . GLU A 1 92 ? 9.798 1.170 5.221 1.00 95.44 92 GLU A C 1
ATOM 732 O O . GLU A 1 92 ? 10.239 0.046 5.471 1.00 95.44 92 GLU A O 1
ATOM 737 N N . HIS A 1 93 ? 9.971 1.771 4.048 1.00 92.75 93 HIS A N 1
ATOM 738 C CA . HIS A 1 93 ? 10.736 1.219 2.945 1.00 92.75 93 HIS A CA 1
ATOM 739 C C . HIS A 1 93 ? 11.914 2.130 2.617 1.00 92.75 93 HIS A C 1
ATOM 741 O O . HIS A 1 93 ? 11.759 3.338 2.405 1.00 92.75 93 HIS A O 1
ATOM 747 N N . THR A 1 94 ? 13.105 1.542 2.542 1.00 93.12 94 THR A N 1
ATOM 748 C CA . THR A 1 94 ? 14.271 2.230 1.992 1.00 93.12 94 THR A CA 1
ATOM 749 C C . THR A 1 94 ? 14.151 2.247 0.481 1.00 93.12 94 THR A C 1
ATOM 751 O O . THR A 1 94 ? 13.886 1.213 -0.120 1.00 93.12 94 THR A O 1
ATOM 754 N N . ARG A 1 95 ? 14.381 3.412 -0.123 1.00 91.81 95 ARG A N 1
ATOM 755 C CA . ARG A 1 95 ? 14.391 3.576 -1.575 1.00 91.81 95 ARG A CA 1
ATOM 756 C C . ARG A 1 95 ? 15.282 2.521 -2.239 1.00 91.81 95 ARG A C 1
ATOM 758 O O . ARG A 1 95 ? 16.438 2.358 -1.849 1.00 91.81 95 ARG A O 1
ATOM 765 N N . ASP A 1 96 ? 14.729 1.843 -3.237 1.00 92.12 96 ASP A N 1
ATOM 766 C CA . ASP A 1 96 ? 15.426 0.852 -4.047 1.00 92.12 96 ASP A CA 1
ATOM 767 C C . ASP A 1 96 ? 15.621 1.392 -5.464 1.00 92.12 96 ASP A C 1
ATOM 769 O O . ASP A 1 96 ? 14.699 1.385 -6.273 1.00 92.12 96 ASP A O 1
ATOM 773 N N . ASP A 1 97 ? 16.834 1.862 -5.746 1.00 94.31 97 ASP A N 1
ATOM 774 C CA . ASP A 1 97 ? 17.266 2.289 -7.083 1.00 94.31 97 ASP A CA 1
ATOM 775 C C . ASP A 1 97 ? 18.142 1.217 -7.765 1.00 94.31 97 ASP A C 1
ATOM 777 O O . ASP A 1 97 ? 18.942 1.523 -8.650 1.00 94.31 97 ASP A O 1
ATOM 781 N N . ILE A 1 98 ? 18.062 -0.039 -7.305 1.00 94.69 98 ILE A N 1
ATOM 782 C CA . ILE A 1 98 ? 18.851 -1.163 -7.826 1.00 94.69 98 ILE A CA 1
ATOM 783 C C . ILE A 1 98 ? 17.959 -2.101 -8.641 1.00 94.69 98 ILE A C 1
ATOM 785 O O . ILE A 1 98 ? 18.355 -2.510 -9.734 1.00 94.69 98 ILE A O 1
ATOM 789 N N . PHE A 1 99 ? 16.770 -2.445 -8.132 1.00 94.50 99 PHE A N 1
ATOM 790 C CA . PHE A 1 99 ? 15.882 -3.420 -8.770 1.00 94.50 99 PHE A CA 1
ATOM 791 C C . PHE A 1 99 ? 14.527 -2.830 -9.163 1.00 94.50 99 PHE A C 1
ATOM 793 O O . PHE A 1 99 ? 13.746 -2.392 -8.319 1.00 94.50 99 PHE A O 1
ATOM 800 N N . GLU A 1 100 ? 14.197 -2.925 -10.451 1.00 95.12 100 GLU A N 1
ATOM 801 C CA . GLU A 1 100 ? 12.872 -2.582 -10.979 1.00 95.12 100 GLU A CA 1
ATOM 802 C C . GLU A 1 100 ? 11.926 -3.781 -10.913 1.00 95.12 100 GLU A C 1
ATOM 804 O O . GLU A 1 100 ? 11.545 -4.357 -11.929 1.00 95.12 100 GLU A O 1
ATOM 809 N N . ILE A 1 101 ? 11.591 -4.192 -9.690 1.00 94.12 101 ILE A N 1
ATOM 810 C CA . ILE A 1 101 ? 10.697 -5.325 -9.435 1.00 94.12 101 ILE A CA 1
ATOM 811 C C . ILE A 1 101 ? 9.479 -4.903 -8.618 1.00 94.12 101 ILE A C 1
ATOM 813 O O . ILE A 1 101 ? 9.590 -4.085 -7.701 1.00 94.12 101 ILE A O 1
ATOM 817 N N . ALA A 1 102 ? 8.319 -5.479 -8.933 1.00 93.44 102 ALA A N 1
ATOM 818 C CA . ALA A 1 102 ? 7.110 -5.292 -8.143 1.00 93.44 102 ALA A CA 1
ATOM 819 C C . ALA A 1 102 ? 7.218 -6.052 -6.810 1.00 93.44 102 ALA A C 1
ATOM 821 O O . ALA A 1 102 ? 7.806 -7.136 -6.745 1.00 93.44 102 ALA A O 1
ATOM 822 N N . ARG A 1 103 ? 6.670 -5.482 -5.732 1.00 91.12 103 ARG A N 1
ATOM 823 C CA . ARG A 1 103 ? 6.828 -6.001 -4.365 1.00 91.12 103 ARG A CA 1
ATOM 824 C C . ARG A 1 103 ? 5.500 -6.025 -3.595 1.00 91.12 103 ARG A C 1
ATOM 826 O O . ARG A 1 103 ? 4.773 -5.036 -3.680 1.00 91.12 103 ARG A O 1
ATOM 833 N N . PRO A 1 104 ? 5.207 -7.103 -2.842 1.00 86.62 104 PRO A N 1
ATOM 834 C CA . PRO A 1 104 ? 4.021 -7.215 -1.987 1.00 86.62 10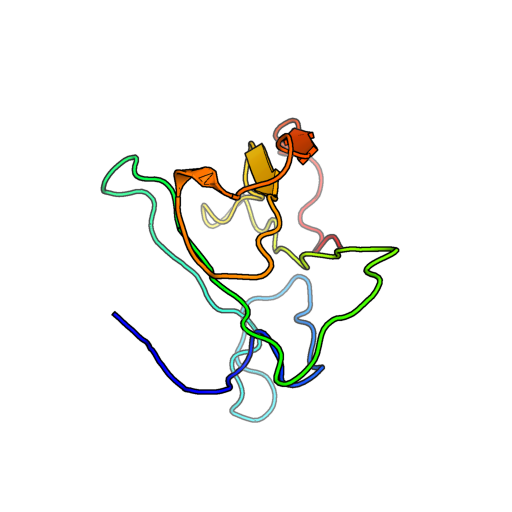4 PRO A CA 1
ATOM 835 C C . PRO A 1 104 ? 4.118 -6.423 -0.671 1.00 86.62 104 PRO A C 1
ATOM 837 O O . PRO A 1 104 ? 5.256 -6.220 -0.187 1.00 86.62 104 PRO A O 1
#

Secondary structure (DSSP, 8-state):
---S---GGGSS----S--S-BTTB--------TT-PPPP-----SS----------B---GGGT----SEEEE---SS--GGGPPPPEEEE----SS----B-

Foldseek 3Di:
DDDDDDDLQHPPDADWLDQDADPNHRNDDDDDCPPVDDDDDDDDDPDDDDDPDDFDKAWPPVVVPGWDDQKDWDWDAPPPDPVRTDPIDMDGDDTDPDDGTIGD